Protein AF-A0A845S650-F1 (afdb_monomer_lite)

Structure (mmCIF, N/CA/C/O backbone):
data_AF-A0A845S650-F1
#
_entry.id   AF-A0A845S650-F1
#
loop_
_atom_site.group_PDB
_atom_site.id
_atom_site.type_symbol
_atom_site.label_atom_id
_atom_site.label_alt_id
_atom_site.label_comp_id
_atom_site.label_asym_id
_atom_site.label_entity_id
_atom_site.label_seq_id
_atom_site.pdbx_PDB_ins_code
_atom_site.Cartn_x
_atom_site.Cartn_y
_atom_site.Cartn_z
_atom_site.occupancy
_atom_site.B_iso_or_equiv
_atom_site.auth_seq_id
_atom_site.auth_comp_id
_atom_site.auth_asym_id
_atom_site.auth_atom_id
_atom_site.pdbx_PDB_model_num
ATOM 1 N N . ASN A 1 1 ? 18.653 5.857 -16.807 1.00 50.31 1 ASN A N 1
ATOM 2 C CA . ASN A 1 1 ? 17.763 5.960 -15.633 1.00 50.31 1 ASN A CA 1
ATOM 3 C C . ASN A 1 1 ? 16.620 6.872 -16.010 1.00 50.31 1 ASN A C 1
ATOM 5 O O . ASN A 1 1 ? 16.902 8.021 -16.305 1.00 50.31 1 ASN A O 1
ATOM 9 N N . SER A 1 2 ? 15.381 6.392 -16.029 1.00 44.03 2 SER A N 1
ATOM 10 C CA . SER A 1 2 ? 14.172 7.212 -16.250 1.00 44.03 2 SER A CA 1
ATOM 11 C C . SER A 1 2 ? 14.111 8.396 -15.273 1.00 44.03 2 SER A C 1
ATOM 13 O O . SER A 1 2 ? 13.765 9.503 -15.654 1.00 44.03 2 SER A O 1
ATOM 15 N N . MET A 1 3 ? 14.631 8.202 -14.054 1.00 45.62 3 MET A N 1
ATOM 16 C CA . MET A 1 3 ? 14.856 9.236 -13.039 1.00 45.62 3 MET A CA 1
ATOM 17 C C . MET A 1 3 ? 15.714 10.423 -13.516 1.00 45.62 3 MET A C 1
ATOM 19 O O . MET A 1 3 ? 15.629 11.502 -12.941 1.00 45.62 3 MET A O 1
ATOM 23 N N . LYS A 1 4 ? 16.550 10.243 -14.549 1.00 47.75 4 LYS A N 1
ATOM 24 C CA . LYS A 1 4 ? 17.328 11.321 -15.185 1.00 47.75 4 LYS A CA 1
ATOM 25 C C . LYS A 1 4 ? 16.467 12.162 -16.139 1.00 47.75 4 LYS A C 1
ATOM 27 O O . LYS A 1 4 ? 16.813 13.307 -16.396 1.00 47.75 4 LYS A O 1
ATOM 32 N N . PHE A 1 5 ? 15.381 11.590 -16.655 1.00 42.91 5 PHE A N 1
ATOM 33 C CA . PHE A 1 5 ? 14.525 12.176 -17.686 1.00 42.91 5 PHE A CA 1
ATOM 34 C C . PHE A 1 5 ? 13.197 12.725 -17.139 1.00 42.91 5 PHE A C 1
ATOM 36 O O . PHE A 1 5 ? 12.618 13.581 -17.791 1.00 42.91 5 PHE A O 1
ATOM 43 N N . THR A 1 6 ? 12.750 12.291 -15.951 1.00 45.22 6 THR A N 1
ATOM 44 C CA . THR A 1 6 ? 11.525 12.795 -15.287 1.00 45.22 6 THR A CA 1
ATOM 45 C C . THR A 1 6 ? 11.765 13.224 -13.824 1.00 45.22 6 THR A C 1
ATOM 47 O O . THR A 1 6 ? 11.186 12.644 -12.892 1.00 45.22 6 THR A O 1
ATOM 50 N N . PRO A 1 7 ? 12.678 14.178 -13.560 1.00 49.59 7 PRO A N 1
ATOM 51 C CA . PRO A 1 7 ? 13.019 14.621 -12.204 1.00 49.59 7 PRO A CA 1
ATOM 52 C C . PRO A 1 7 ? 11.849 15.266 -11.439 1.00 49.59 7 PRO A C 1
ATOM 54 O O . PRO A 1 7 ? 11.855 15.274 -10.207 1.00 49.59 7 PRO A O 1
ATOM 57 N N . GLU A 1 8 ? 10.850 15.793 -12.142 1.00 47.47 8 GLU A N 1
ATOM 58 C CA . GLU A 1 8 ? 9.631 16.403 -11.601 1.00 47.47 8 GLU A CA 1
ATOM 59 C C . GLU A 1 8 ? 8.673 15.392 -10.956 1.00 47.47 8 GLU A C 1
ATOM 61 O O . GLU A 1 8 ? 7.943 15.748 -10.025 1.00 47.47 8 GLU A O 1
ATOM 66 N N . LEU A 1 9 ? 8.714 14.131 -11.401 1.00 41.09 9 LEU A N 1
ATOM 67 C CA . LEU A 1 9 ? 7.890 13.042 -10.864 1.00 41.09 9 LEU A CA 1
ATOM 68 C C . LEU A 1 9 ? 8.492 12.424 -9.591 1.00 41.09 9 LEU A C 1
ATOM 70 O O . LEU A 1 9 ? 7.815 11.688 -8.868 1.00 41.09 9 LEU A O 1
ATOM 74 N N . ILE A 1 10 ? 9.761 12.725 -9.297 1.00 51.38 10 ILE A N 1
ATOM 75 C CA . ILE A 1 10 ? 10.464 12.234 -8.110 1.00 51.38 10 ILE A CA 1
ATOM 76 C C . ILE A 1 10 ? 10.074 13.082 -6.905 1.00 51.38 10 ILE A C 1
ATOM 78 O O . ILE A 1 10 ? 10.244 14.307 -6.878 1.00 51.38 10 ILE A O 1
ATOM 82 N N . PHE A 1 11 ? 9.595 12.415 -5.859 1.00 55.00 11 PHE A N 1
ATOM 83 C CA . PHE A 1 11 ? 9.227 13.101 -4.636 1.00 55.00 11 PHE A CA 1
ATOM 84 C C . PHE A 1 11 ? 10.460 13.310 -3.738 1.00 55.00 11 PHE A C 1
ATOM 86 O O . PHE A 1 11 ? 10.895 12.411 -3.029 1.00 55.00 11 PHE A O 1
ATOM 93 N N . LYS A 1 12 ? 11.061 14.508 -3.800 1.00 48.28 12 LYS A N 1
ATOM 94 C CA . LYS A 1 12 ? 12.290 14.856 -3.050 1.00 48.28 12 LYS A CA 1
ATOM 95 C C . LYS A 1 12 ? 12.057 15.220 -1.578 1.00 48.28 12 LYS A C 1
ATOM 97 O O . LYS A 1 12 ? 13.003 15.218 -0.793 1.00 48.28 12 LYS A O 1
ATOM 102 N N . GLU A 1 13 ? 10.831 15.561 -1.189 1.00 53.69 13 GLU A N 1
ATOM 103 C CA . GLU A 1 13 ? 10.515 15.874 0.206 1.00 53.69 13 GLU A CA 1
ATOM 104 C C . GLU A 1 13 ? 10.255 14.584 0.991 1.00 53.69 13 GLU A C 1
ATOM 106 O O . GLU A 1 13 ? 9.569 13.686 0.517 1.00 53.69 13 GLU A O 1
ATOM 111 N N . LYS A 1 14 ? 10.768 14.480 2.224 1.00 55.28 14 LYS A N 1
ATOM 112 C CA . LYS A 1 14 ? 10.581 13.260 3.033 1.00 55.28 14 LYS A CA 1
ATOM 113 C C . LYS A 1 14 ? 9.101 12.955 3.309 1.00 55.28 14 LYS A C 1
ATOM 115 O O . LYS A 1 14 ? 8.747 11.785 3.413 1.00 55.28 14 LYS A O 1
ATOM 120 N N . ASN A 1 15 ? 8.249 13.987 3.379 1.00 58.00 15 ASN A N 1
ATOM 121 C CA . ASN A 1 15 ? 6.809 13.870 3.608 1.00 58.00 15 ASN A CA 1
ATOM 122 C C . ASN A 1 15 ? 6.044 14.854 2.714 1.00 58.00 15 ASN A C 1
ATOM 124 O O . ASN A 1 15 ? 6.340 16.043 2.740 1.00 58.00 15 ASN A O 1
ATOM 128 N N . ILE A 1 16 ? 5.005 14.386 2.016 1.00 58.00 16 ILE A N 1
ATOM 129 C CA . ILE A 1 16 ? 4.175 15.237 1.124 1.00 58.00 16 ILE A CA 1
ATOM 130 C C . ILE A 1 16 ? 3.376 16.275 1.887 1.00 58.00 16 ILE A C 1
ATOM 132 O O . ILE A 1 16 ? 3.110 17.374 1.413 1.00 58.00 16 ILE A O 1
ATOM 136 N N . ASN A 1 17 ? 2.989 15.897 3.096 1.00 57.72 17 ASN A N 1
ATOM 137 C CA . ASN A 1 17 ? 2.213 16.718 3.991 1.00 57.72 17 ASN A CA 1
ATOM 138 C C . ASN A 1 17 ? 2.920 16.715 5.337 1.00 57.72 17 ASN A C 1
ATOM 140 O O . ASN A 1 17 ? 3.490 15.696 5.732 1.00 57.72 17 ASN A O 1
ATOM 144 N N . LYS A 1 18 ? 2.811 17.812 6.093 1.00 60.69 18 LYS A N 1
ATOM 145 C CA . LYS A 1 18 ? 3.273 17.921 7.493 1.00 60.69 18 LYS A CA 1
ATOM 146 C C . LYS A 1 18 ? 2.531 16.966 8.458 1.00 60.69 18 LYS A C 1
ATOM 148 O O . LYS A 1 18 ? 2.473 17.211 9.658 1.00 60.69 18 LYS A O 1
ATOM 153 N N . VAL A 1 19 ? 1.939 15.886 7.949 1.00 65.75 19 VAL A N 1
ATOM 154 C CA . VAL A 1 19 ? 1.317 14.820 8.726 1.00 65.75 19 VAL A CA 1
ATOM 155 C C . VAL A 1 19 ? 2.398 14.151 9.561 1.00 65.75 19 VAL A C 1
ATOM 157 O O . VAL A 1 19 ? 3.429 13.706 9.053 1.00 65.75 19 VAL A O 1
ATOM 160 N N . LYS A 1 20 ? 2.151 14.076 10.867 1.00 70.94 20 LYS A N 1
ATOM 161 C CA . LYS A 1 20 ? 3.049 13.419 11.810 1.00 70.94 20 LYS A CA 1
ATOM 162 C C . LYS A 1 20 ? 3.078 11.918 11.520 1.00 70.94 20 LYS A C 1
ATOM 164 O O . LYS A 1 20 ? 2.103 11.211 11.764 1.00 70.94 20 LYS A O 1
ATOM 169 N N . ILE A 1 21 ? 4.209 11.434 11.017 1.00 75.00 21 ILE A N 1
ATOM 170 C CA . ILE A 1 21 ? 4.477 10.002 10.864 1.00 75.00 21 ILE A CA 1
ATOM 171 C C . ILE A 1 21 ? 4.932 9.464 12.215 1.00 75.00 21 ILE A C 1
ATOM 173 O O . ILE A 1 21 ? 5.913 9.942 12.792 1.00 75.00 21 ILE A O 1
ATOM 177 N N . THR A 1 22 ? 4.220 8.466 12.721 1.00 82.50 22 THR A N 1
ATOM 178 C CA . THR A 1 22 ? 4.539 7.844 14.009 1.00 82.50 22 THR A CA 1
ATOM 179 C C . THR A 1 22 ? 5.687 6.841 13.872 1.00 82.50 22 THR A C 1
ATOM 181 O O . THR A 1 22 ? 5.975 6.342 12.784 1.00 82.50 22 THR A O 1
ATOM 184 N N . THR A 1 23 ? 6.331 6.481 14.985 1.00 83.56 23 THR A N 1
ATOM 185 C CA . THR A 1 23 ? 7.321 5.385 15.017 1.00 83.56 23 THR A CA 1
ATOM 186 C C . THR A 1 23 ? 6.729 4.081 14.483 1.00 83.56 23 THR A C 1
ATOM 188 O O . THR A 1 23 ? 7.378 3.341 13.749 1.00 83.56 23 THR A O 1
ATOM 191 N N . ASN A 1 24 ? 5.458 3.835 14.783 1.00 84.06 24 ASN A N 1
ATOM 192 C CA . ASN A 1 24 ? 4.765 2.636 14.355 1.00 84.06 24 ASN A CA 1
ATOM 193 C C . ASN A 1 24 ? 4.504 2.592 12.839 1.00 84.06 24 ASN A C 1
ATOM 195 O O . ASN A 1 24 ? 4.619 1.533 12.213 1.00 84.06 24 ASN A O 1
ATOM 199 N N . ASP A 1 25 ? 4.225 3.752 12.235 1.00 82.12 25 ASP A N 1
ATOM 200 C CA . ASP A 1 25 ? 4.134 3.878 10.780 1.00 82.12 25 ASP A CA 1
ATOM 201 C C . ASP A 1 25 ? 5.485 3.532 10.127 1.00 82.12 25 ASP A C 1
ATOM 203 O O . ASP A 1 25 ? 5.534 2.728 9.196 1.00 82.12 25 ASP A O 1
ATOM 207 N N . LYS A 1 26 ? 6.598 4.061 10.661 1.00 82.19 26 LYS A N 1
ATOM 208 C CA . LYS A 1 26 ? 7.960 3.771 10.166 1.00 82.19 26 LYS A CA 1
ATOM 209 C C . LYS A 1 26 ? 8.331 2.292 10.286 1.00 82.19 26 LYS A C 1
ATOM 211 O O . LYS A 1 26 ? 8.914 1.726 9.359 1.00 82.19 26 LYS A O 1
ATOM 216 N N . ASN A 1 27 ? 7.973 1.656 11.400 1.00 85.50 27 ASN A N 1
ATOM 217 C CA . ASN A 1 27 ? 8.207 0.227 11.613 1.00 85.50 27 ASN A CA 1
ATOM 218 C C . ASN A 1 27 ? 7.411 -0.617 10.613 1.00 85.50 27 ASN A C 1
ATOM 220 O O . ASN A 1 27 ? 7.948 -1.552 10.016 1.00 85.50 27 ASN A O 1
ATOM 224 N N . SER A 1 28 ? 6.152 -0.245 10.377 1.00 87.25 28 SER A N 1
ATOM 225 C CA . SER A 1 28 ? 5.293 -0.906 9.394 1.00 87.25 28 SER A CA 1
ATOM 226 C C . SER A 1 28 ? 5.833 -0.740 7.970 1.00 87.25 28 SER A C 1
ATOM 228 O O . SER A 1 28 ? 5.924 -1.725 7.241 1.00 87.25 28 SER A O 1
ATOM 230 N N . VAL A 1 29 ? 6.283 0.463 7.598 1.00 84.88 29 VAL A N 1
ATOM 231 C CA . VAL A 1 29 ? 6.956 0.716 6.314 1.00 84.88 29 VAL A CA 1
ATOM 232 C C . VAL A 1 29 ? 8.203 -0.153 6.168 1.00 84.88 29 VAL A C 1
ATOM 234 O O . VAL A 1 29 ? 8.325 -0.877 5.184 1.00 84.88 29 VAL A O 1
ATOM 237 N N . THR A 1 30 ? 9.097 -0.140 7.159 1.00 86.19 30 THR A N 1
ATOM 238 C CA . THR A 1 30 ? 10.339 -0.931 7.138 1.00 86.19 30 THR A CA 1
ATOM 239 C C . THR A 1 30 ? 10.050 -2.421 6.966 1.00 86.19 30 THR A C 1
ATOM 241 O O . THR A 1 30 ? 10.691 -3.093 6.156 1.00 86.19 30 THR A O 1
ATOM 244 N N . LYS A 1 31 ? 9.061 -2.948 7.697 1.00 89.38 31 LYS A N 1
ATOM 245 C CA . LYS A 1 31 ? 8.631 -4.344 7.573 1.00 89.38 31 LYS A CA 1
ATOM 246 C C . LYS A 1 31 ? 8.057 -4.631 6.183 1.00 89.38 31 LYS A C 1
ATOM 248 O O . LYS A 1 31 ? 8.450 -5.621 5.571 1.00 89.38 31 LYS A O 1
ATOM 253 N N . GLY A 1 32 ? 7.188 -3.759 5.671 1.00 89.19 32 GLY A N 1
ATOM 254 C CA . GLY A 1 32 ? 6.601 -3.883 4.336 1.00 89.19 32 GLY A CA 1
ATOM 255 C C . GLY A 1 32 ? 7.658 -3.918 3.232 1.00 89.19 32 GLY A C 1
ATOM 256 O O . GLY A 1 32 ? 7.635 -4.822 2.403 1.00 89.19 32 GLY A O 1
ATOM 257 N N . VAL A 1 33 ? 8.639 -3.009 3.281 1.00 86.06 33 VAL A N 1
ATOM 258 C CA . VAL A 1 33 ? 9.766 -2.966 2.331 1.00 86.06 33 VAL A CA 1
ATOM 259 C C . VAL A 1 33 ? 10.582 -4.259 2.374 1.00 86.06 33 VAL A C 1
ATOM 261 O O . VAL A 1 33 ? 10.895 -4.818 1.325 1.00 86.06 33 VAL A O 1
ATOM 264 N N . LYS A 1 34 ? 10.908 -4.776 3.567 1.00 87.75 34 LYS A N 1
ATOM 265 C CA . LYS A 1 34 ? 11.654 -6.041 3.698 1.00 87.75 34 LYS A CA 1
ATOM 266 C C . LYS A 1 34 ? 10.906 -7.218 3.066 1.00 87.75 34 LYS A C 1
ATOM 268 O O . LYS A 1 34 ? 11.525 -8.012 2.363 1.00 87.75 34 LYS A O 1
ATOM 273 N N . ILE A 1 35 ? 9.595 -7.309 3.294 1.00 91.19 35 ILE A N 1
ATOM 274 C CA . ILE A 1 35 ? 8.751 -8.387 2.759 1.00 91.19 35 ILE A CA 1
ATOM 275 C C . ILE A 1 35 ? 8.616 -8.271 1.240 1.00 91.19 35 ILE A C 1
ATOM 277 O O . ILE A 1 35 ? 8.891 -9.227 0.526 1.00 91.19 35 ILE A O 1
ATOM 281 N N . ILE A 1 36 ? 8.234 -7.105 0.714 1.00 87.44 36 ILE A N 1
ATOM 282 C CA . ILE A 1 36 ? 8.045 -6.966 -0.736 1.00 87.44 36 ILE A CA 1
ATOM 283 C C . ILE A 1 36 ? 9.368 -7.168 -1.490 1.00 87.44 36 ILE A C 1
ATOM 285 O O . ILE A 1 36 ? 9.394 -7.811 -2.537 1.00 87.44 36 ILE A O 1
ATOM 289 N N . LYS A 1 37 ? 10.498 -6.734 -0.912 1.00 84.31 37 LYS A N 1
ATOM 290 C CA . LYS A 1 37 ? 11.830 -6.975 -1.478 1.00 84.31 37 LYS A CA 1
ATOM 291 C C . LYS A 1 37 ? 12.198 -8.461 -1.480 1.00 84.31 37 LYS A C 1
ATOM 293 O O . LYS A 1 37 ? 12.766 -8.919 -2.467 1.00 84.31 37 LYS A O 1
ATOM 298 N N . SER A 1 38 ? 11.863 -9.234 -0.444 1.00 88.06 38 SER A N 1
ATOM 299 C CA . SER A 1 38 ? 12.141 -10.680 -0.436 1.00 88.06 38 SER A CA 1
ATOM 300 C C . SER A 1 38 ? 11.268 -11.455 -1.429 1.00 88.06 38 SER A C 1
ATOM 302 O O . SER A 1 38 ? 11.720 -12.462 -1.980 1.00 88.06 38 SER A O 1
ATOM 304 N N . LEU A 1 39 ? 10.055 -10.961 -1.698 1.00 87.00 39 LEU A N 1
ATOM 305 C CA . LEU A 1 39 ? 9.124 -11.534 -2.674 1.00 87.00 39 LEU A CA 1
ATOM 306 C C . LEU A 1 39 ? 9.415 -11.114 -4.119 1.00 87.00 39 LEU A C 1
ATOM 308 O O . LEU A 1 39 ? 9.042 -11.826 -5.047 1.00 87.00 39 LEU A O 1
ATOM 312 N N . SER A 1 40 ? 10.118 -9.997 -4.317 1.00 83.56 40 SER A N 1
ATOM 313 C CA . SER A 1 40 ? 10.383 -9.415 -5.640 1.00 83.56 40 SER A CA 1
ATOM 314 C C . SER A 1 40 ? 11.080 -10.365 -6.626 1.00 83.56 40 SER A C 1
ATOM 316 O O . SER A 1 40 ? 10.883 -10.243 -7.833 1.00 83.56 40 SER A O 1
ATOM 318 N N . LYS A 1 41 ? 11.849 -11.347 -6.132 1.00 85.38 41 LYS A N 1
ATOM 319 C CA . LYS A 1 41 ? 12.515 -12.373 -6.956 1.00 85.38 41 LYS A CA 1
ATOM 320 C C . LYS A 1 41 ? 11.553 -13.371 -7.609 1.00 85.38 41 LYS A C 1
ATOM 322 O O . LYS A 1 41 ? 11.928 -14.011 -8.585 1.00 85.38 41 LYS A O 1
ATOM 327 N N . TYR A 1 42 ? 10.343 -13.499 -7.068 1.00 88.19 42 TYR A N 1
ATOM 328 C CA . TYR A 1 42 ? 9.289 -14.373 -7.586 1.00 88.19 42 TYR A CA 1
ATOM 329 C C . TYR A 1 42 ? 8.307 -13.638 -8.504 1.00 88.19 42 TYR A C 1
ATOM 331 O O . TYR A 1 42 ? 7.363 -14.247 -8.985 1.00 88.19 42 TYR A O 1
ATOM 339 N N . ASP A 1 43 ? 8.501 -12.332 -8.713 1.00 84.50 43 ASP A N 1
ATOM 340 C CA . ASP A 1 43 ? 7.692 -11.503 -9.614 1.00 84.50 43 ASP A CA 1
ATOM 341 C C . ASP A 1 43 ? 6.173 -11.465 -9.311 1.00 84.50 43 ASP A C 1
ATOM 343 O O . ASP A 1 43 ? 5.352 -11.146 -10.168 1.00 84.50 43 ASP A O 1
ATOM 347 N N . ILE A 1 44 ? 5.787 -11.733 -8.058 1.00 85.75 44 ILE A N 1
ATOM 348 C CA . ILE A 1 44 ? 4.379 -11.849 -7.634 1.00 85.75 44 ILE A CA 1
ATOM 349 C C . ILE A 1 44 ? 3.630 -10.513 -7.758 1.00 85.75 44 ILE A C 1
ATOM 351 O O . ILE A 1 44 ? 2.540 -10.451 -8.316 1.00 85.75 44 ILE A O 1
ATOM 355 N N . GLY A 1 45 ? 4.222 -9.432 -7.253 1.00 86.81 45 GLY A N 1
ATOM 356 C CA . GLY A 1 45 ? 3.579 -8.124 -7.163 1.00 86.81 45 GLY A CA 1
ATOM 357 C C . GLY A 1 45 ? 4.537 -7.056 -6.648 1.00 86.81 45 GLY A C 1
ATOM 358 O O . GLY A 1 45 ? 5.699 -7.345 -6.351 1.00 86.81 45 GLY A O 1
ATOM 359 N N . GLN A 1 46 ? 4.056 -5.817 -6.564 1.00 87.12 46 GLN A N 1
ATOM 360 C CA . GLN A 1 46 ? 4.863 -4.650 -6.181 1.00 87.12 46 GLN A CA 1
ATOM 361 C C . GLN A 1 46 ? 4.332 -3.921 -4.942 1.00 87.12 46 GLN A C 1
ATOM 363 O O . GLN A 1 46 ? 4.990 -3.009 -4.440 1.00 87.12 46 GLN A O 1
ATOM 368 N N . SER A 1 47 ? 3.168 -4.319 -4.427 1.00 90.94 47 SER A N 1
ATOM 369 C CA . SER A 1 47 ? 2.486 -3.619 -3.342 1.00 90.94 47 SER A CA 1
ATOM 370 C C . SER A 1 47 ? 2.156 -4.524 -2.160 1.00 90.94 47 SER A C 1
ATOM 372 O O . SER A 1 47 ? 1.834 -5.703 -2.303 1.00 90.94 47 SER A O 1
ATOM 374 N N . ILE A 1 48 ? 2.187 -3.945 -0.964 1.00 93.19 48 ILE A N 1
ATOM 375 C CA . ILE A 1 48 ? 1.778 -4.590 0.284 1.00 93.19 48 ILE A CA 1
ATOM 376 C C . ILE A 1 48 ? 1.017 -3.592 1.156 1.00 93.19 48 ILE A C 1
ATOM 378 O O . ILE A 1 48 ? 1.433 -2.444 1.302 1.00 93.19 48 ILE A O 1
ATOM 382 N N . VAL A 1 49 ? -0.090 -4.027 1.758 1.00 94.31 49 VAL A N 1
ATOM 383 C CA . VAL A 1 49 ? -0.836 -3.258 2.760 1.00 94.31 49 VAL A CA 1
ATOM 384 C C . VAL A 1 49 ? -0.607 -3.856 4.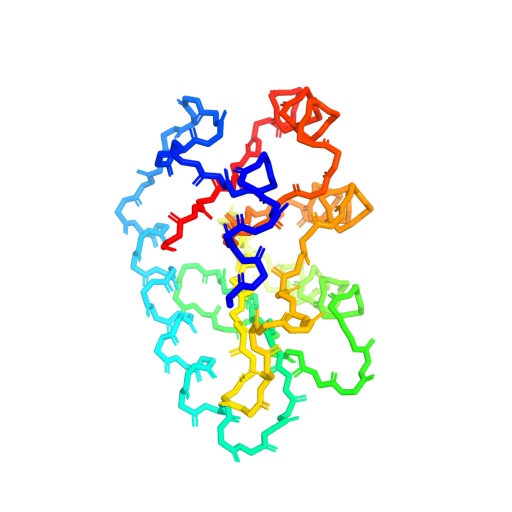141 1.00 94.31 49 VAL A C 1
ATOM 386 O O . VAL A 1 49 ? -0.903 -5.027 4.387 1.00 94.31 49 VAL A O 1
ATOM 389 N N . ILE A 1 50 ? -0.114 -3.031 5.061 1.00 93.50 50 ILE A N 1
ATOM 390 C CA . ILE A 1 50 ? 0.232 -3.417 6.429 1.00 93.50 50 ILE A CA 1
ATOM 391 C C . ILE A 1 50 ? -0.469 -2.513 7.448 1.00 93.50 50 ILE A C 1
ATOM 393 O O . ILE A 1 50 ? -0.581 -1.310 7.249 1.00 93.50 50 ILE A O 1
ATOM 397 N N . ASN A 1 51 ? -0.944 -3.068 8.557 1.00 91.38 51 ASN A N 1
ATOM 398 C CA . ASN A 1 51 ? -1.605 -2.336 9.634 1.00 91.38 51 ASN A CA 1
ATOM 399 C C . ASN A 1 51 ? -0.945 -2.686 10.964 1.00 91.38 51 ASN A C 1
ATOM 401 O O . ASN A 1 51 ? -1.042 -3.827 11.403 1.00 91.38 51 ASN A O 1
ATOM 405 N N . ASN A 1 52 ? -0.254 -1.730 11.592 1.00 88.12 52 ASN A N 1
ATOM 406 C CA . ASN A 1 52 ? 0.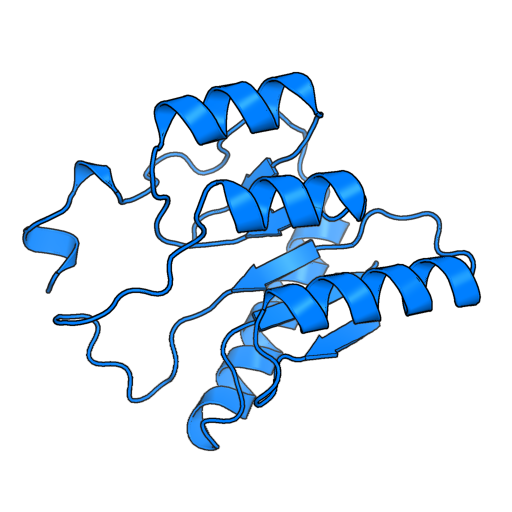415 -1.951 12.880 1.00 88.12 52 ASN A CA 1
ATOM 407 C C . ASN A 1 52 ? 1.292 -3.226 12.889 1.00 88.12 52 ASN A C 1
ATOM 409 O O . ASN A 1 52 ? 1.194 -4.068 13.776 1.00 88.12 52 ASN A O 1
ATOM 413 N N . GLY A 1 53 ? 2.088 -3.423 11.833 1.00 86.56 53 GLY A N 1
ATOM 414 C CA . GLY A 1 53 ? 2.915 -4.621 11.656 1.00 86.56 53 GLY A CA 1
ATOM 415 C C . GLY A 1 53 ? 2.195 -5.879 11.143 1.00 86.56 53 GLY A C 1
ATOM 416 O O . GLY A 1 53 ? 2.883 -6.843 10.796 1.00 86.56 53 GLY A O 1
ATOM 417 N N . TYR A 1 54 ? 0.865 -5.892 11.038 1.00 92.62 54 TYR A N 1
ATOM 418 C CA . TYR A 1 54 ? 0.089 -7.010 10.492 1.00 92.62 54 TYR A CA 1
ATOM 419 C C . TYR A 1 54 ? -0.125 -6.860 8.982 1.00 92.62 54 TYR A C 1
ATOM 421 O O . TYR A 1 54 ? -0.646 -5.843 8.525 1.00 92.62 54 TYR A O 1
ATOM 429 N N . VAL A 1 55 ? 0.289 -7.850 8.189 1.00 95.62 55 VAL A N 1
ATOM 430 C CA . VAL A 1 55 ? 0.119 -7.822 6.727 1.00 95.62 55 VAL A CA 1
ATOM 431 C C . VAL A 1 55 ? -1.321 -8.190 6.388 1.00 95.62 55 VAL A C 1
ATOM 433 O O . VAL A 1 55 ? -1.754 -9.301 6.671 1.00 95.62 55 VAL A O 1
ATOM 436 N N . LEU A 1 56 ? -2.054 -7.259 5.780 1.00 96.38 56 LEU A N 1
ATOM 437 C CA . LEU A 1 56 ? -3.439 -7.482 5.362 1.00 96.38 56 LEU A CA 1
ATOM 438 C C . LEU A 1 56 ? -3.516 -8.046 3.949 1.00 96.38 56 LEU A C 1
ATOM 440 O O . LEU A 1 56 ? -4.300 -8.951 3.684 1.00 96.38 56 LEU A O 1
ATOM 444 N N . ALA A 1 57 ? -2.721 -7.503 3.031 1.00 96.12 57 ALA A N 1
ATOM 445 C CA . ALA A 1 57 ? -2.730 -7.929 1.642 1.00 96.12 57 ALA A CA 1
ATOM 446 C C . ALA A 1 57 ? -1.353 -7.723 1.012 1.00 96.12 57 ALA A C 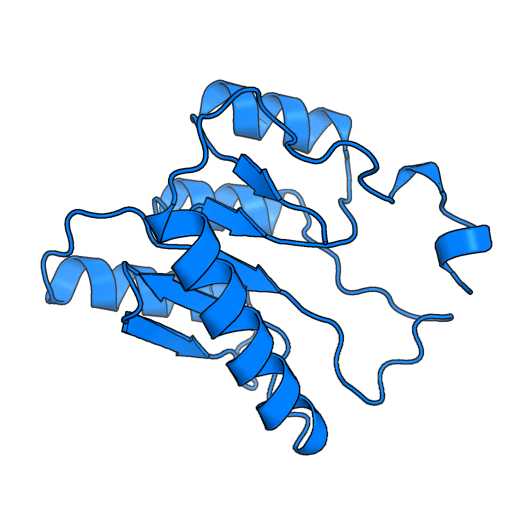1
ATOM 448 O O . ALA A 1 57 ? -0.691 -6.720 1.270 1.00 96.12 57 ALA A O 1
ATOM 449 N N . ILE A 1 58 ? -0.949 -8.671 0.176 1.00 95.19 58 ILE A N 1
ATOM 450 C CA . ILE A 1 58 ? 0.163 -8.549 -0.766 1.00 95.19 58 ILE A CA 1
ATOM 451 C C . ILE A 1 58 ? -0.468 -8.632 -2.151 1.00 95.19 58 ILE A C 1
ATOM 453 O O . ILE A 1 58 ? -1.359 -9.463 -2.351 1.00 95.19 58 ILE A O 1
ATOM 457 N N . GLU A 1 59 ? -0.051 -7.744 -3.046 1.00 94.31 59 GLU A N 1
ATOM 458 C CA . GLU A 1 59 ? -0.507 -7.705 -4.433 1.00 94.31 59 GLU A CA 1
ATOM 459 C C . GLU A 1 59 ? -0.105 -8.980 -5.166 1.00 94.31 59 GLU A C 1
ATOM 461 O O . GLU A 1 59 ? 1.051 -9.399 -5.093 1.00 94.31 59 GLU A O 1
ATOM 466 N N . GLY A 1 60 ? -1.065 -9.570 -5.868 1.00 91.62 60 GLY A N 1
ATOM 467 C CA . GLY A 1 60 ? -0.846 -10.597 -6.873 1.00 91.62 60 GLY A CA 1
ATOM 468 C C . GLY A 1 60 ? -1.345 -10.125 -8.247 1.00 91.62 60 GLY A C 1
ATOM 469 O O . GLY A 1 60 ? -1.294 -8.924 -8.542 1.00 91.62 60 GLY A O 1
ATOM 470 N N . PRO A 1 61 ? -1.839 -11.037 -9.104 1.00 90.06 61 PRO A N 1
ATOM 471 C CA . PRO A 1 61 ? -2.263 -10.705 -10.467 1.00 90.06 61 PRO A CA 1
ATOM 472 C C . PRO A 1 61 ? -3.482 -9.774 -10.529 1.00 90.06 61 PRO A C 1
ATOM 474 O O . PRO A 1 61 ? -3.747 -9.191 -11.576 1.00 90.06 61 PRO A O 1
ATOM 477 N N . GLU A 1 62 ? -4.218 -9.603 -9.428 1.00 92.69 62 GLU A N 1
ATOM 478 C CA . GLU A 1 62 ? -5.369 -8.701 -9.349 1.00 92.69 62 GLU A CA 1
ATOM 479 C C . GLU A 1 62 ? -4.984 -7.211 -9.381 1.00 92.69 62 GLU A C 1
ATOM 481 O O . GLU A 1 62 ? -5.827 -6.349 -9.629 1.00 92.69 62 GLU A O 1
ATOM 486 N N . GLY A 1 63 ? -3.715 -6.900 -9.109 1.00 90.50 63 GLY A N 1
ATOM 487 C CA . GLY A 1 63 ? -3.199 -5.538 -9.092 1.00 90.50 63 GLY A CA 1
ATOM 488 C C . GLY A 1 63 ? -3.478 -4.750 -7.804 1.00 90.50 63 GLY A C 1
ATOM 489 O O . GLY A 1 63 ? -4.129 -5.188 -6.848 1.00 90.50 63 GLY A O 1
ATOM 490 N N . THR A 1 64 ? -2.927 -3.536 -7.762 1.00 89.75 64 THR A N 1
ATOM 491 C CA . THR A 1 64 ? -2.889 -2.696 -6.555 1.00 89.75 64 THR A CA 1
ATOM 492 C C . THR A 1 64 ? -4.286 -2.280 -6.064 1.00 89.75 64 THR A C 1
ATOM 494 O O . THR A 1 64 ? -4.520 -2.229 -4.855 1.00 89.75 64 THR A O 1
ATOM 497 N N . ASP A 1 65 ? -5.233 -2.004 -6.962 1.00 90.25 65 ASP A N 1
ATOM 498 C CA . ASP A 1 65 ? -6.567 -1.522 -6.577 1.00 90.25 65 ASP A CA 1
ATOM 499 C C . ASP A 1 65 ? -7.400 -2.599 -5.869 1.00 90.25 65 ASP A C 1
ATOM 501 O O . ASP A 1 65 ? -7.987 -2.342 -4.812 1.00 90.25 65 ASP A O 1
ATOM 505 N N . GLU A 1 66 ? -7.394 -3.827 -6.386 1.00 94.56 66 GLU A N 1
ATOM 506 C CA . GLU A 1 66 ? -8.052 -4.962 -5.732 1.00 94.56 66 GLU A CA 1
ATOM 507 C C . GLU A 1 66 ? -7.349 -5.338 -4.418 1.00 94.56 66 GLU A C 1
ATOM 509 O O . GLU A 1 66 ? -8.004 -5.663 -3.422 1.00 94.56 66 GLU A O 1
ATOM 514 N N . THR A 1 67 ? -6.025 -5.165 -4.347 1.00 94.88 67 THR A N 1
ATOM 515 C CA . THR A 1 67 ? -5.256 -5.299 -3.096 1.00 94.88 67 THR A CA 1
ATOM 516 C C . THR A 1 67 ? -5.740 -4.310 -2.027 1.00 94.88 67 THR A C 1
ATOM 518 O O . THR A 1 67 ? -5.958 -4.690 -0.870 1.00 94.88 67 THR A O 1
ATOM 521 N N . ILE A 1 68 ? -5.963 -3.044 -2.400 1.00 93.25 68 ILE A N 1
ATOM 522 C CA . ILE A 1 68 ? -6.503 -2.011 -1.504 1.00 93.25 68 ILE A CA 1
ATOM 523 C C . ILE A 1 68 ? -7.905 -2.402 -1.024 1.00 93.25 68 ILE A C 1
ATOM 525 O O . ILE A 1 68 ? -8.151 -2.393 0.187 1.00 93.25 68 ILE A O 1
ATOM 529 N N . LYS A 1 69 ? -8.802 -2.811 -1.931 1.00 93.88 69 LYS A N 1
ATOM 530 C CA . LYS A 1 69 ? -10.169 -3.242 -1.581 1.00 93.88 69 LYS A CA 1
ATOM 531 C C . LYS A 1 69 ? -10.167 -4.427 -0.614 1.00 93.88 69 LYS A C 1
ATOM 533 O O . LYS A 1 69 ? -10.846 -4.386 0.416 1.00 93.88 69 LYS A O 1
ATOM 538 N N . ARG A 1 70 ? -9.350 -5.448 -0.886 1.00 96.12 70 ARG A N 1
ATOM 539 C CA . ARG A 1 70 ? -9.193 -6.626 -0.021 1.00 96.12 70 ARG A CA 1
ATOM 540 C C . ARG A 1 70 ? -8.664 -6.247 1.360 1.00 96.12 70 ARG A C 1
ATOM 542 O O . ARG A 1 70 ? -9.192 -6.708 2.371 1.00 96.12 70 ARG A O 1
ATOM 549 N N . SER A 1 71 ? -7.683 -5.350 1.426 1.00 96.12 71 SER A N 1
ATOM 550 C CA . SER A 1 71 ? -7.155 -4.869 2.707 1.00 96.12 71 SER A CA 1
ATOM 551 C C . SER A 1 71 ? -8.188 -4.082 3.527 1.00 96.12 71 SER A C 1
ATOM 553 O O . SER A 1 71 ? -8.236 -4.231 4.750 1.00 96.12 71 SER A O 1
ATOM 555 N N . LEU A 1 72 ? -9.058 -3.301 2.872 1.00 93.31 72 LEU A N 1
ATOM 556 C CA . LEU A 1 72 ? -10.157 -2.585 3.523 1.00 93.31 72 LEU A CA 1
ATOM 557 C C . LEU A 1 72 ? -11.173 -3.555 4.125 1.00 93.31 72 LEU A C 1
ATOM 559 O O . LEU A 1 72 ? -11.581 -3.382 5.275 1.00 93.31 72 LEU A O 1
ATOM 563 N N . TYR A 1 73 ? -11.566 -4.577 3.361 1.00 94.75 73 TYR A N 1
ATOM 564 C CA . TYR A 1 73 ? -12.458 -5.628 3.844 1.00 94.75 73 TYR A CA 1
ATOM 565 C C . TYR A 1 73 ? -11.894 -6.300 5.103 1.00 94.75 73 TYR A C 1
ATOM 567 O O . TYR A 1 73 ? -12.588 -6.384 6.116 1.00 94.75 73 TYR A O 1
ATOM 575 N N . LEU A 1 74 ? -10.617 -6.699 5.081 1.00 95.38 74 LEU A N 1
ATOM 576 C CA . LEU A 1 74 ? -9.967 -7.341 6.228 1.00 95.38 74 LEU A CA 1
ATOM 577 C C . LEU A 1 74 ? -9.854 -6.394 7.428 1.00 95.38 74 LEU A C 1
ATOM 579 O O . LEU A 1 74 ? -10.167 -6.788 8.549 1.00 95.38 74 LEU A O 1
ATOM 583 N N . SER A 1 75 ? -9.487 -5.131 7.201 1.00 93.38 75 SER A N 1
ATOM 584 C CA . SER A 1 75 ? -9.426 -4.117 8.259 1.00 93.38 75 SER A CA 1
ATOM 585 C C . SER A 1 75 ? -10.771 -3.957 8.982 1.00 93.38 75 SER A C 1
ATOM 587 O O . SER A 1 75 ? -10.819 -3.967 10.214 1.00 93.38 75 SER A O 1
ATOM 589 N N . LYS A 1 76 ? -11.879 -3.906 8.226 1.00 92.38 76 LYS A N 1
ATOM 590 C CA . LYS A 1 76 ? -13.243 -3.855 8.778 1.00 92.38 76 LYS A CA 1
ATOM 591 C C . LYS A 1 76 ? -13.621 -5.146 9.502 1.00 92.38 76 LYS A C 1
ATOM 593 O O . LYS A 1 76 ? -14.096 -5.080 10.633 1.00 92.38 76 LYS A O 1
ATOM 598 N N . LYS A 1 77 ? -13.379 -6.305 8.879 1.00 94.31 77 LYS A N 1
ATOM 599 C CA . LYS A 1 77 ? -13.678 -7.632 9.444 1.00 94.31 77 LYS A CA 1
ATOM 600 C C . LYS A 1 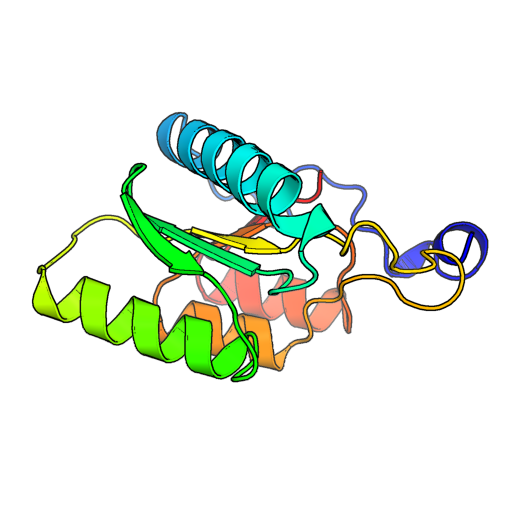77 ? -13.030 -7.820 10.816 1.00 94.31 77 LYS A C 1
ATOM 602 O O . LYS A 1 77 ? -13.687 -8.285 11.742 1.00 94.31 77 LYS A O 1
ATOM 607 N N . TYR A 1 78 ? -11.772 -7.407 10.957 1.00 93.56 78 TYR A N 1
ATOM 608 C CA . TYR A 1 78 ? -11.013 -7.513 12.206 1.00 93.56 78 TYR A CA 1
ATOM 609 C C . TYR A 1 78 ? -11.105 -6.269 13.101 1.00 93.56 78 TYR A C 1
ATOM 611 O O . TYR A 1 78 ? -10.415 -6.200 14.115 1.00 93.56 78 TYR A O 1
ATOM 619 N N . LYS A 1 79 ? -11.960 -5.294 12.757 1.00 92.44 79 LYS A N 1
ATOM 620 C CA . LYS A 1 79 ? -12.197 -4.060 13.529 1.00 92.44 79 LYS A CA 1
ATOM 621 C C . LYS A 1 79 ? -10.900 -3.321 13.897 1.00 92.44 79 LYS A C 1
ATOM 623 O O . LYS A 1 79 ? -10.758 -2.804 15.008 1.00 92.44 79 LYS A O 1
ATOM 628 N N . LEU A 1 80 ? -9.945 -3.272 12.968 1.00 90.06 80 LEU A N 1
ATOM 629 C CA . LEU A 1 80 ? -8.655 -2.624 13.199 1.00 90.06 80 LEU A CA 1
ATOM 630 C C . LEU A 1 80 ? -8.844 -1.113 13.357 1.00 90.06 80 LEU A C 1
ATOM 632 O O . LEU A 1 80 ? -9.503 -0.466 12.545 1.00 90.06 80 LEU A O 1
ATOM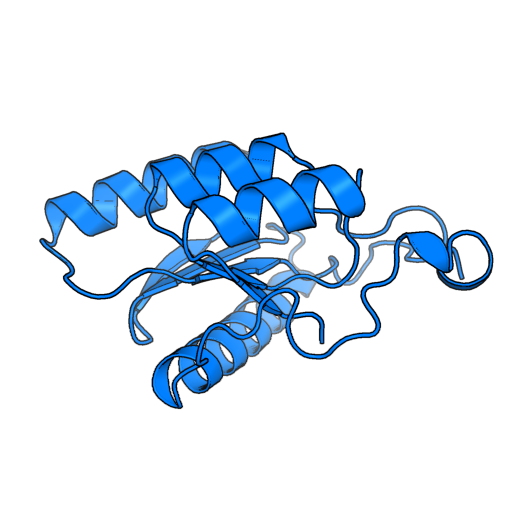 636 N N . LYS A 1 81 ? -8.255 -0.541 14.412 1.00 85.50 81 LYS A N 1
ATOM 637 C CA . LYS A 1 81 ? -8.410 0.889 14.733 1.00 85.50 81 LYS A CA 1
ATOM 638 C C . LYS A 1 81 ? -7.339 1.783 14.114 1.00 85.50 81 LYS A C 1
ATOM 640 O O . LYS A 1 81 ? -7.561 2.977 13.933 1.00 85.50 81 LYS A O 1
ATOM 645 N N . ASN A 1 82 ? -6.180 1.218 13.789 1.00 83.56 82 ASN A N 1
ATOM 646 C CA . ASN A 1 82 ? -5.095 1.963 13.163 1.00 83.56 82 ASN A CA 1
ATOM 647 C C . ASN A 1 82 ? -5.351 2.117 11.662 1.00 83.56 82 ASN A C 1
ATOM 649 O O . ASN A 1 82 ? -5.955 1.247 11.037 1.00 83.56 82 ASN A O 1
ATOM 653 N N . LYS A 1 83 ? -4.843 3.199 11.065 1.00 83.06 83 LYS A N 1
ATOM 654 C CA . LYS A 1 83 ? -4.792 3.321 9.603 1.00 83.06 83 LYS A CA 1
ATOM 655 C C . LYS A 1 83 ? -3.758 2.341 9.051 1.00 83.06 83 LYS A C 1
ATOM 657 O O . LYS A 1 83 ? -2.652 2.253 9.586 1.00 83.06 83 LYS A O 1
ATOM 662 N N . SER A 1 84 ? -4.103 1.634 7.980 1.00 89.81 84 SER A N 1
ATOM 663 C CA . SER A 1 84 ? -3.145 0.778 7.271 1.00 89.81 84 SER A CA 1
ATOM 664 C C . SER A 1 84 ? -2.184 1.627 6.437 1.00 89.81 84 SER A C 1
ATOM 666 O O . SER A 1 84 ? -2.442 2.803 6.199 1.00 89.81 84 SER A O 1
ATOM 668 N N . ILE A 1 85 ? -1.088 1.040 5.971 1.00 89.38 85 ILE A N 1
ATOM 669 C CA . ILE A 1 85 ? -0.089 1.658 5.101 1.00 89.38 85 ILE A CA 1
ATOM 670 C C . ILE A 1 85 ? 0.074 0.784 3.863 1.00 89.38 85 ILE A C 1
ATOM 672 O O . ILE A 1 85 ? 0.369 -0.403 3.986 1.00 89.38 85 ILE A O 1
ATOM 676 N N . LEU A 1 86 ? -0.099 1.377 2.688 1.00 90.75 86 LEU A N 1
ATOM 677 C CA . LEU A 1 86 ? 0.300 0.815 1.407 1.00 90.75 86 LEU A CA 1
ATOM 678 C C . LEU A 1 86 ? 1.780 1.128 1.185 1.00 90.75 86 LEU A C 1
ATOM 680 O O . LEU A 1 86 ? 2.170 2.293 1.175 1.00 90.75 86 LEU A O 1
ATOM 684 N N . VAL A 1 87 ? 2.591 0.100 0.980 1.00 87.00 87 VAL A N 1
ATOM 685 C CA . VAL A 1 87 ? 3.977 0.217 0.527 1.00 87.00 87 VAL A CA 1
ATOM 686 C C . VAL A 1 87 ? 4.038 -0.315 -0.893 1.00 87.00 87 VAL A C 1
ATOM 688 O O . VAL A 1 87 ? 3.655 -1.461 -1.120 1.00 87.00 87 VAL A O 1
ATOM 691 N N . LYS A 1 88 ? 4.527 0.502 -1.828 1.00 85.19 88 LYS A N 1
ATOM 692 C CA . LYS A 1 88 ? 4.760 0.107 -3.219 1.00 85.19 88 LYS A CA 1
ATOM 693 C C . LYS A 1 88 ? 6.249 0.202 -3.542 1.00 85.19 88 LYS A C 1
ATOM 695 O O . LYS A 1 88 ? 6.878 1.214 -3.238 1.00 85.19 88 LYS A O 1
ATOM 700 N N . PHE A 1 89 ? 6.816 -0.851 -4.120 1.00 76.19 89 PHE A N 1
ATOM 701 C CA . PHE A 1 89 ? 8.252 -0.982 -4.372 1.00 76.19 89 PHE A CA 1
ATOM 702 C C . PHE A 1 89 ? 8.496 -1.589 -5.759 1.00 76.19 89 PHE A C 1
ATOM 704 O O . PHE A 1 89 ? 7.735 -2.471 -6.149 1.00 76.19 89 PHE A O 1
ATOM 711 N N . PRO A 1 90 ? 9.531 -1.165 -6.507 1.00 71.69 90 PRO A N 1
ATOM 712 C CA . PRO A 1 90 ? 9.774 -1.716 -7.838 1.00 71.69 90 PRO A CA 1
ATOM 713 C C . PRO A 1 90 ? 10.035 -3.224 -7.800 1.00 71.69 90 PRO A C 1
ATOM 715 O O . PRO A 1 90 ? 10.667 -3.733 -6.867 1.00 71.69 90 PRO A O 1
ATOM 718 N N . LYS A 1 91 ? 9.591 -3.941 -8.836 1.00 71.25 91 LYS A N 1
ATOM 719 C CA . LYS A 1 91 ? 9.912 -5.369 -8.999 1.00 71.25 91 LYS A CA 1
ATOM 720 C C . LYS A 1 91 ? 11.408 -5.532 -9.301 1.00 71.25 91 LYS A C 1
ATOM 722 O O . LYS A 1 91 ? 12.005 -4.688 -9.961 1.00 71.25 91 LYS A O 1
ATOM 727 N N . ALA A 1 92 ? 12.026 -6.631 -8.857 1.00 67.56 92 ALA A N 1
ATOM 728 C CA . ALA A 1 92 ? 13.484 -6.817 -8.950 1.00 67.56 92 ALA A CA 1
ATOM 729 C C . ALA A 1 92 ? 14.030 -6.792 -10.386 1.00 67.56 92 ALA A C 1
ATOM 731 O O . ALA A 1 92 ? 15.163 -6.375 -10.602 1.00 67.56 92 ALA A O 1
ATOM 732 N N . LYS A 1 93 ? 13.231 -7.245 -11.357 1.00 67.50 93 LYS A N 1
ATOM 733 C CA . LYS A 1 93 ? 13.579 -7.259 -12.785 1.00 67.50 93 LYS A CA 1
ATOM 734 C C . LYS A 1 93 ? 12.965 -6.093 -13.564 1.00 67.50 93 LYS A C 1
ATOM 736 O O . LYS A 1 93 ? 13.075 -6.064 -14.785 1.00 67.50 93 LYS A O 1
ATOM 741 N N . GLN A 1 94 ? 12.298 -5.161 -12.882 1.00 66.56 94 GLN A N 1
ATOM 742 C CA . GLN A 1 94 ? 11.750 -3.982 -13.535 1.00 66.56 94 GLN A CA 1
ATOM 743 C C . GLN A 1 94 ? 12.920 -3.129 -14.007 1.00 66.56 94 GLN A C 1
ATOM 745 O O . GLN A 1 94 ? 13.736 -2.679 -13.198 1.00 66.56 94 GLN A O 1
ATOM 750 N N . ASP A 1 95 ? 13.019 -2.930 -15.321 1.00 65.56 95 ASP A N 1
ATOM 751 C CA . ASP A 1 95 ? 13.971 -1.972 -15.850 1.00 65.56 95 ASP A CA 1
ATOM 752 C C . ASP A 1 95 ? 13.506 -0.581 -15.434 1.00 65.56 95 ASP A C 1
ATOM 754 O O . ASP A 1 95 ? 12.655 0.040 -16.071 1.00 65.56 95 ASP A O 1
ATOM 758 N N . LEU A 1 96 ? 14.107 -0.084 -14.357 1.00 63.84 96 LEU A N 1
ATOM 759 C CA . LEU A 1 96 ? 13.835 1.244 -13.835 1.00 63.84 96 LEU A CA 1
ATOM 760 C C . LEU A 1 96 ? 14.135 2.330 -14.865 1.00 63.84 96 LEU A C 1
ATOM 762 O O . LEU A 1 96 ? 13.772 3.469 -14.630 1.00 63.84 96 LEU A O 1
ATOM 766 N N . ARG A 1 97 ? 14.810 2.052 -15.987 1.00 59.12 97 ARG A N 1
ATOM 767 C CA . ARG A 1 97 ? 15.009 3.012 -17.082 1.00 59.12 97 ARG A CA 1
ATOM 768 C C . ARG A 1 97 ? 13.773 3.170 -17.963 1.00 59.12 97 ARG A C 1
ATOM 770 O O . ARG A 1 97 ? 13.695 4.189 -18.641 1.00 59.12 97 ARG A O 1
ATOM 777 N N . VAL A 1 98 ? 12.859 2.205 -17.932 1.00 55.03 98 VAL A N 1
ATOM 778 C CA . VAL A 1 98 ? 11.685 2.122 -18.807 1.00 55.03 98 VAL A CA 1
ATOM 779 C C . VAL A 1 98 ? 10.394 2.281 -18.012 1.00 55.03 98 VAL A C 1
ATOM 781 O O . VAL A 1 98 ? 9.491 2.970 -18.469 1.00 55.03 98 VAL A O 1
ATOM 784 N N . ASP A 1 99 ? 10.323 1.702 -16.811 1.00 63.34 99 ASP A N 1
ATOM 785 C CA . ASP A 1 99 ? 9.118 1.739 -15.989 1.00 63.34 99 ASP A CA 1
ATOM 786 C C . ASP A 1 99 ? 9.460 1.920 -14.509 1.00 63.34 99 ASP A C 1
ATOM 788 O O . ASP A 1 99 ? 10.289 1.213 -13.929 1.00 63.34 99 ASP A O 1
ATOM 792 N N . LEU A 1 100 ? 8.827 2.914 -13.901 1.00 63.53 100 LEU A N 1
ATOM 793 C CA . LEU A 1 100 ? 8.975 3.221 -12.493 1.00 63.53 100 LEU A CA 1
ATOM 794 C C . LEU A 1 100 ? 7.658 2.891 -11.793 1.00 63.53 100 LEU A C 1
ATOM 796 O O . LEU A 1 100 ? 6.596 3.270 -12.285 1.00 63.53 100 LEU A O 1
ATOM 800 N N . PRO A 1 101 ? 7.681 2.273 -10.603 1.00 64.44 101 PRO A N 1
ATOM 801 C CA . PRO A 1 101 ? 6.462 2.059 -9.841 1.00 64.44 101 PRO A CA 1
ATOM 802 C C . PRO A 1 101 ? 5.871 3.421 -9.481 1.00 64.44 101 PRO A C 1
ATOM 804 O O . PRO A 1 101 ? 6.469 4.163 -8.700 1.00 64.44 101 PRO A O 1
ATOM 807 N N . THR A 1 102 ? 4.703 3.732 -10.042 1.00 70.62 102 THR A N 1
ATOM 808 C CA . THR A 1 102 ? 3.966 4.997 -9.887 1.00 70.62 102 THR A CA 1
ATOM 809 C C . THR A 1 102 ? 2.714 4.823 -9.006 1.00 70.62 102 THR A C 1
ATOM 811 O O . THR A 1 102 ? 2.120 3.739 -8.947 1.00 70.62 102 THR A O 1
ATOM 814 N N . ILE A 1 103 ? 2.298 5.876 -8.293 1.00 74.69 103 ILE A N 1
ATOM 815 C CA . ILE A 1 103 ? 0.956 6.014 -7.712 1.00 74.69 103 ILE A CA 1
ATOM 816 C C . ILE A 1 103 ? 0.320 7.168 -8.463 1.00 74.69 103 ILE A C 1
ATOM 818 O O . ILE A 1 103 ? 0.780 8.310 -8.402 1.00 74.69 103 ILE A O 1
ATOM 822 N N . GLY A 1 104 ? -0.744 6.832 -9.183 1.00 79.12 104 GLY A N 1
ATOM 823 C CA . GLY A 1 104 ? -1.627 7.805 -9.799 1.00 79.12 104 GLY A CA 1
ATOM 824 C C . GLY A 1 104 ? -2.660 8.344 -8.815 1.00 79.12 104 GLY A C 1
ATOM 825 O O . GLY A 1 104 ? -2.865 7.814 -7.716 1.00 79.12 104 GLY A O 1
ATOM 826 N N . ILE A 1 105 ? -3.362 9.390 -9.246 1.00 81.06 105 ILE A N 1
ATOM 827 C CA . ILE A 1 105 ? -4.410 10.047 -8.459 1.00 81.06 105 ILE A CA 1
ATOM 828 C C . ILE A 1 105 ? -5.504 9.067 -8.009 1.00 81.06 105 ILE A C 1
ATOM 830 O O . ILE A 1 105 ? -6.010 9.184 -6.893 1.00 81.06 105 ILE A O 1
ATOM 834 N N . ASP A 1 106 ? -5.843 8.072 -8.829 1.00 85.69 106 ASP A N 1
ATOM 835 C CA . ASP A 1 106 ? -6.903 7.114 -8.511 1.00 85.69 106 ASP A CA 1
ATOM 836 C C . ASP A 1 106 ? -6.491 6.127 -7.421 1.00 85.69 106 ASP A C 1
ATOM 838 O O . ASP A 1 106 ? -7.271 5.880 -6.501 1.00 85.69 106 ASP A O 1
ATOM 842 N N . THR A 1 107 ? -5.233 5.682 -7.410 1.00 84.69 107 THR A N 1
ATOM 843 C CA . THR A 1 107 ? -4.687 4.904 -6.293 1.00 84.69 107 THR A CA 1
ATOM 844 C C . THR A 1 107 ? -4.725 5.715 -4.993 1.00 84.69 107 THR A C 1
ATOM 846 O O . THR A 1 107 ? -5.111 5.186 -3.951 1.00 84.69 107 THR A O 1
ATOM 849 N N . VAL A 1 108 ? -4.416 7.021 -5.028 1.00 83.12 108 VAL A N 1
ATOM 850 C CA . VAL A 1 108 ? -4.555 7.893 -3.843 1.00 83.12 108 VAL A CA 1
ATOM 851 C C . VAL A 1 108 ? -6.011 7.992 -3.388 1.00 83.12 108 VAL A C 1
ATOM 853 O O . VAL A 1 108 ? -6.284 7.838 -2.196 1.00 83.12 108 VAL A O 1
ATOM 856 N N . LYS A 1 109 ? -6.962 8.197 -4.310 1.00 86.12 109 LYS A N 1
ATOM 857 C CA . LYS A 1 109 ? -8.401 8.209 -3.986 1.00 86.12 109 LYS A CA 1
ATOM 858 C C . LYS A 1 109 ? -8.841 6.885 -3.358 1.00 86.12 109 LYS A C 1
ATOM 860 O O . LYS A 1 109 ? -9.577 6.904 -2.372 1.00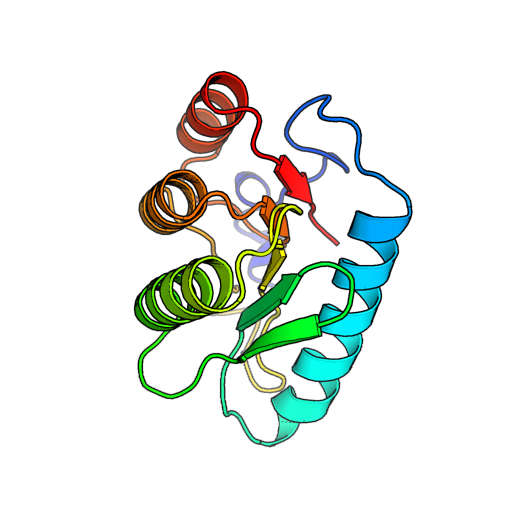 86.12 109 LYS A O 1
ATOM 865 N N . ASN A 1 110 ? -8.386 5.753 -3.892 1.00 86.31 110 ASN A N 1
ATOM 866 C CA . ASN A 1 110 ? -8.701 4.423 -3.371 1.00 86.31 110 ASN A CA 1
ATOM 867 C C . ASN A 1 110 ? -8.136 4.232 -1.961 1.00 86.31 110 ASN A C 1
ATOM 869 O O . ASN A 1 110 ? -8.862 3.795 -1.066 1.00 86.31 110 ASN A O 1
ATOM 873 N N . CYS A 1 111 ? -6.892 4.647 -1.719 1.00 84.88 111 CYS A N 1
ATOM 874 C CA . CYS A 1 111 ? -6.305 4.611 -0.384 1.00 84.88 111 CYS A CA 1
ATOM 875 C C . CYS A 1 111 ? -7.060 5.503 0.614 1.00 84.88 111 CYS A C 1
ATOM 877 O O . CYS A 1 111 ? -7.310 5.069 1.736 1.00 84.88 111 CYS A O 1
ATOM 879 N N . ILE A 1 112 ? -7.473 6.711 0.214 1.00 84.44 112 ILE A N 1
ATOM 880 C CA . ILE A 1 112 ? -8.275 7.614 1.057 1.00 84.44 112 ILE A CA 1
ATOM 881 C C . ILE A 1 112 ? -9.620 6.972 1.410 1.00 84.44 112 ILE A C 1
ATOM 883 O O . ILE A 1 112 ? -9.966 6.901 2.589 1.00 84.44 112 ILE A O 1
ATOM 887 N N . LYS A 1 113 ? -10.347 6.439 0.417 1.00 84.88 113 LYS A N 1
ATOM 888 C CA . LYS A 1 113 ? -11.617 5.716 0.632 1.00 84.88 113 LYS A CA 1
ATOM 889 C C . LYS A 1 113 ? -11.445 4.521 1.573 1.00 84.88 113 LYS A C 1
ATOM 891 O O . LYS A 1 113 ? -12.341 4.212 2.355 1.00 84.88 113 LYS A O 1
ATOM 896 N N . ALA A 1 114 ? -10.291 3.863 1.512 1.00 79.44 114 ALA A N 1
ATOM 897 C CA . ALA A 1 114 ? -9.944 2.737 2.366 1.00 79.44 114 ALA A CA 1
ATOM 898 C C . ALA A 1 114 ? -9.319 3.135 3.721 1.00 79.44 114 ALA A C 1
ATOM 900 O O . ALA A 1 114 ? -8.988 2.257 4.518 1.00 79.44 114 ALA A O 1
ATOM 901 N N . ASN A 1 115 ? -9.157 4.433 4.005 1.00 79.25 115 ASN A N 1
ATOM 902 C CA . ASN A 1 115 ? -8.463 4.958 5.187 1.00 79.25 115 ASN A CA 1
ATOM 903 C C . ASN A 1 115 ? -7.045 4.369 5.382 1.00 79.25 115 ASN A C 1
ATOM 905 O O . ASN A 1 115 ? -6.585 4.119 6.501 1.00 79.25 115 ASN A O 1
ATOM 909 N N . ILE A 1 116 ? -6.359 4.136 4.267 1.00 79.94 116 ILE A N 1
ATOM 910 C CA . ILE A 1 116 ? -4.969 3.684 4.170 1.00 79.94 116 ILE A CA 1
ATOM 911 C C . ILE A 1 116 ? -4.074 4.929 4.049 1.00 79.94 116 ILE A C 1
ATOM 913 O O . ILE A 1 116 ? -4.544 5.971 3.615 1.00 79.94 116 ILE A O 1
ATOM 917 N N . LYS A 1 117 ? -2.807 4.855 4.457 1.00 77.75 117 LYS A N 1
ATOM 918 C CA . LYS A 1 117 ? -1.716 5.829 4.240 1.00 77.75 117 LYS A CA 1
ATOM 919 C C . LYS A 1 117 ? -0.775 5.292 3.146 1.00 77.75 117 LYS A C 1
ATOM 921 O O . LYS A 1 117 ? -0.701 4.082 2.978 1.00 77.75 117 LYS A O 1
ATOM 926 N N . GLY A 1 118 ? -0.044 6.126 2.410 1.00 67.19 118 GLY A N 1
ATOM 927 C CA . GLY A 1 118 ? 0.819 5.680 1.300 1.00 67.19 118 GLY A CA 1
ATOM 928 C C . GLY A 1 118 ? 2.328 5.743 1.580 1.00 67.19 118 GLY A C 1
ATOM 929 O O . GLY A 1 118 ? 2.797 6.556 2.374 1.00 67.19 118 GLY A O 1
ATOM 930 N N . ASN A 1 119 ? 3.101 4.914 0.880 1.00 65.69 119 ASN A N 1
ATOM 931 C CA . ASN A 1 119 ? 4.552 5.018 0.697 1.00 65.69 119 ASN A CA 1
ATOM 932 C C . ASN A 1 119 ? 4.913 4.629 -0.740 1.00 65.69 119 ASN A C 1
ATOM 934 O O . ASN A 1 119 ? 4.439 3.600 -1.236 1.00 65.69 119 ASN A O 1
ATOM 938 N N . GLN A 1 120 ? 5.723 5.460 -1.393 1.00 60.53 120 GLN A N 1
ATOM 939 C CA . GLN A 1 120 ? 6.069 5.345 -2.787 1.00 60.53 120 GLN A CA 1
ATOM 940 C C . GLN A 1 120 ? 7.169 6.301 -3.282 1.00 60.53 120 GLN A C 1
ATOM 942 O O . GLN A 1 120 ? 7.283 7.422 -2.806 1.00 60.53 120 GLN A O 1
ATOM 947 N N . ASN A 1 121 ? 7.866 5.902 -4.350 1.00 55.31 121 ASN A N 1
ATOM 948 C CA . ASN A 1 121 ? 9.008 6.639 -4.892 1.00 55.31 121 ASN A CA 1
ATOM 949 C C . ASN A 1 121 ? 8.643 7.758 -5.899 1.00 55.31 121 ASN A C 1
ATOM 951 O O . ASN A 1 121 ? 9.365 8.753 -5.979 1.00 55.31 121 ASN A O 1
ATOM 955 N N . ILE A 1 122 ? 7.574 7.612 -6.708 1.00 54.34 122 ILE A N 1
ATOM 956 C CA . ILE A 1 122 ? 7.300 8.496 -7.872 1.00 54.34 122 ILE A CA 1
ATOM 957 C C . ILE A 1 122 ? 5.817 8.816 -8.069 1.00 54.34 122 ILE A C 1
ATOM 959 O O . ILE A 1 122 ? 4.996 7.937 -8.307 1.00 54.34 122 ILE A O 1
ATOM 963 N N . ILE A 1 123 ? 5.460 10.091 -8.097 1.00 62.09 123 ILE A N 1
ATOM 964 C CA . ILE A 1 123 ? 4.061 10.521 -8.009 1.00 62.09 123 ILE A CA 1
ATOM 965 C C . ILE A 1 123 ? 3.625 11.188 -9.307 1.00 62.09 123 ILE A C 1
ATOM 967 O O . ILE A 1 123 ? 4.244 12.152 -9.751 1.00 62.09 123 ILE A O 1
ATOM 971 N N . LEU A 1 124 ? 2.534 10.690 -9.893 1.00 59.78 124 LEU A N 1
ATOM 972 C CA . LEU A 1 124 ? 1.913 11.284 -11.082 1.00 59.78 124 LEU A CA 1
ATOM 973 C C . LEU A 1 124 ? 0.970 12.420 -10.673 1.00 59.78 124 LEU A C 1
ATOM 975 O O . LEU A 1 124 ? 0.350 12.342 -9.620 1.00 59.78 124 LEU A O 1
ATOM 979 N N . ASP A 1 125 ? 0.820 13.466 -11.490 1.00 66.62 125 ASP A N 1
ATOM 980 C CA . ASP A 1 125 ? -0.037 14.620 -11.156 1.00 66.62 125 ASP A CA 1
ATOM 981 C C . ASP A 1 125 ? 0.261 15.203 -9.753 1.00 66.62 125 ASP A C 1
ATOM 983 O O . ASP A 1 125 ? -0.639 15.393 -8.923 1.00 66.62 125 ASP A O 1
ATOM 987 N N . LYS A 1 126 ? 1.545 15.465 -9.472 1.00 68.25 126 LYS A N 1
ATOM 988 C CA . LYS A 1 126 ? 2.066 15.863 -8.153 1.00 68.25 126 LYS A CA 1
ATOM 989 C C . LYS A 1 126 ? 1.194 16.900 -7.433 1.00 68.25 126 LYS A C 1
ATOM 991 O O . LYS A 1 126 ? 0.825 16.674 -6.283 1.00 68.25 126 LYS A O 1
ATOM 996 N N . ASP A 1 127 ? 0.802 17.985 -8.099 1.00 75.38 127 ASP A N 1
ATOM 997 C CA . ASP A 1 127 ? -0.000 19.053 -7.482 1.00 75.38 127 ASP A CA 1
ATOM 998 C C . ASP A 1 127 ? -1.413 18.596 -7.101 1.00 75.38 127 ASP A C 1
ATOM 1000 O O . ASP A 1 127 ? -1.913 18.917 -6.017 1.00 75.38 127 ASP A O 1
ATOM 1004 N N . LYS A 1 128 ? -2.058 17.785 -7.952 1.00 78.19 128 LYS A N 1
ATOM 1005 C CA . LYS A 1 128 ? -3.381 17.218 -7.650 1.00 78.19 128 LYS A CA 1
ATOM 1006 C C . LYS A 1 128 ? -3.292 16.261 -6.465 1.00 78.19 128 LYS A C 1
ATOM 1008 O O . LYS A 1 128 ? -4.151 16.314 -5.584 1.00 78.19 128 LYS A O 1
ATOM 1013 N N . ILE A 1 129 ? -2.250 15.427 -6.406 1.00 76.62 129 ILE A N 1
ATOM 1014 C CA . ILE A 1 129 ? -2.023 14.510 -5.284 1.00 76.62 129 ILE A CA 1
ATOM 1015 C C . ILE A 1 129 ? -1.707 15.283 -4.000 1.00 76.62 129 ILE A C 1
ATOM 1017 O O . ILE A 1 129 ? -2.320 15.003 -2.972 1.00 76.62 129 ILE A O 1
ATOM 1021 N N . ILE A 1 130 ? -0.843 16.299 -4.025 1.00 75.38 130 ILE A N 1
ATOM 1022 C CA . ILE A 1 130 ? -0.576 17.144 -2.848 1.00 75.38 130 ILE A CA 1
ATOM 1023 C C . ILE A 1 130 ? -1.884 17.747 -2.320 1.00 75.38 130 ILE A C 1
ATOM 1025 O O . ILE A 1 130 ? -2.207 17.608 -1.140 1.00 75.38 130 ILE A O 1
ATOM 1029 N N . ASN A 1 131 ? -2.690 18.351 -3.193 1.00 79.88 131 ASN A N 1
ATOM 1030 C CA . ASN A 1 131 ? -3.957 18.962 -2.792 1.00 79.88 131 ASN A CA 1
ATOM 1031 C C . ASN A 1 131 ? -4.956 17.937 -2.239 1.00 79.88 131 ASN A C 1
ATOM 1033 O O . ASN A 1 131 ? -5.599 18.184 -1.214 1.00 79.88 131 ASN A O 1
ATOM 1037 N N . LEU A 1 132 ? -5.070 16.771 -2.877 1.00 80.19 132 LEU A N 1
ATOM 1038 C CA . LEU A 1 132 ? -5.963 15.702 -2.434 1.00 80.19 132 LEU A CA 1
ATOM 1039 C C . LEU A 1 132 ? -5.542 15.140 -1.071 1.00 80.19 132 LEU A C 1
ATOM 1041 O O . LEU A 1 132 ? -6.381 14.905 -0.200 1.00 80.19 132 LEU A O 1
ATOM 1045 N N . THR A 1 133 ? -4.244 14.948 -0.868 1.00 75.19 133 THR A N 1
ATOM 1046 C CA . THR A 1 133 ? -3.707 14.360 0.359 1.00 75.19 133 THR A CA 1
ATOM 1047 C C . THR A 1 133 ? -3.775 15.332 1.541 1.00 75.19 133 THR A C 1
ATOM 1049 O O . THR A 1 133 ? -4.134 14.898 2.640 1.00 75.19 133 THR A O 1
ATOM 1052 N N . LYS A 1 134 ? -3.564 16.643 1.315 1.00 76.94 134 LYS A N 1
ATOM 1053 C CA . LYS A 1 134 ? -3.797 17.704 2.316 1.00 76.94 134 LYS A CA 1
ATOM 1054 C C . LYS A 1 134 ? -5.240 17.713 2.813 1.00 76.94 134 LYS A C 1
ATOM 1056 O O . LYS A 1 134 ? -5.466 17.689 4.019 1.00 76.94 134 LYS A O 1
ATOM 1061 N N . LYS A 1 135 ? -6.212 17.678 1.894 1.00 79.56 135 LYS A N 1
ATOM 1062 C CA . LYS A 1 135 ? -7.649 17.684 2.228 1.00 79.56 135 LYS A CA 1
ATOM 1063 C C . LYS A 1 135 ? -8.091 16.476 3.063 1.00 79.56 135 LYS A C 1
ATOM 1065 O O . LYS A 1 135 ? -9.077 16.573 3.779 1.00 79.56 135 LYS A O 1
ATOM 1070 N N . ASN A 1 136 ? -7.378 15.351 2.978 1.00 72.25 136 ASN A N 1
ATOM 1071 C CA . ASN A 1 136 ? -7.808 14.072 3.557 1.00 72.25 136 ASN A CA 1
ATOM 1072 C C . ASN A 1 136 ? -6.906 13.555 4.692 1.00 72.25 136 ASN A C 1
ATOM 1074 O O . ASN A 1 136 ? -7.051 12.406 5.114 1.00 72.25 136 ASN A O 1
ATOM 1078 N N . ASN A 1 137 ? -5.967 14.372 5.190 1.00 68.19 137 ASN A N 1
ATOM 1079 C CA . ASN A 1 137 ? -4.994 13.974 6.218 1.00 68.19 137 ASN A CA 1
ATOM 1080 C C . ASN A 1 137 ? -4.298 12.632 5.881 1.00 68.19 137 ASN A C 1
ATOM 1082 O O . ASN A 1 137 ? -4.202 11.708 6.700 1.00 68.19 137 ASN A O 1
ATOM 1086 N N . PHE A 1 138 ? -3.880 12.516 4.620 1.00 68.69 138 PHE A N 1
ATOM 1087 C CA . PHE A 1 138 ? -3.178 11.371 4.049 1.00 68.69 138 PHE A CA 1
ATOM 1088 C C . PHE A 1 138 ? -1.712 11.747 3.837 1.00 68.69 138 PHE A C 1
ATOM 1090 O O . PHE A 1 138 ? -1.411 12.900 3.535 1.00 68.69 138 PHE A O 1
ATOM 1097 N N . PHE A 1 139 ? -0.789 10.799 3.972 1.00 66.62 139 PHE A N 1
ATOM 1098 C CA . PHE A 1 139 ? 0.614 11.027 3.630 1.00 66.62 139 PHE A CA 1
ATOM 1099 C C . PHE A 1 139 ? 1.079 10.024 2.584 1.00 66.62 139 PHE A C 1
ATOM 1101 O O . PHE A 1 139 ? 0.588 8.897 2.547 1.00 66.62 139 PHE A O 1
ATOM 1108 N N . ILE A 1 140 ? 2.054 10.445 1.782 1.00 65.81 140 ILE A N 1
ATOM 1109 C CA . ILE A 1 140 ? 2.917 9.553 1.012 1.00 65.81 140 ILE A CA 1
ATOM 1110 C C . ILE A 1 140 ? 4.339 9.799 1.520 1.00 65.81 140 ILE A C 1
ATOM 1112 O O . ILE A 1 140 ? 4.742 10.943 1.745 1.00 65.81 140 ILE A O 1
ATOM 1116 N N . ILE A 1 141 ? 5.058 8.726 1.805 1.00 62.25 141 ILE A N 1
ATOM 1117 C CA . ILE A 1 141 ? 6.501 8.767 2.068 1.00 62.25 141 ILE A CA 1
ATOM 1118 C C . ILE A 1 141 ? 7.187 8.373 0.770 1.00 62.25 141 ILE A C 1
ATOM 1120 O O . ILE A 1 141 ? 6.656 7.513 0.090 1.00 62.25 141 ILE A O 1
ATOM 1124 N N . SER A 1 142 ? 8.327 8.966 0.439 1.00 58.97 142 SER A N 1
ATOM 1125 C CA . SER A 1 142 ? 9.225 8.441 -0.595 1.00 58.97 142 SER A CA 1
ATOM 1126 C C . SER A 1 142 ? 10.516 7.983 0.064 1.00 58.97 142 SER A C 1
ATOM 1128 O O . SER A 1 142 ? 10.997 8.656 0.980 1.00 58.97 142 SER A O 1
ATOM 1130 N N . LEU A 1 143 ? 11.039 6.829 -0.359 1.00 54.25 143 LEU A N 1
ATOM 1131 C CA . LEU A 1 143 ? 12.293 6.250 0.137 1.00 54.25 143 LEU A CA 1
ATOM 1132 C C . LEU A 1 143 ? 13.408 6.373 -0.899 1.00 54.25 143 LEU A C 1
ATOM 1134 O O . LEU A 1 143 ? 13.113 6.244 -2.106 1.00 54.25 143 LEU A O 1
#

Foldseek 3Di:
DLCVVCVVQFDPDQKLDPQDQDPQNVVQQVLQVVVQVVCLVVVAFFKWKAFSNRTQFDHGPVDDLVRLVSSLVSCVVVVPPTAIEMEGHDRPPPPCNVDADEDEPVSLVSSLVSSHAYEGGGYDPSVSSSVSCVVRVHMYGYD

Radius of gyration: 14.23 Å; chains: 1; bounding box: 31×33×34 Å

Sequence (143 aa):
NSMKFTPELIFKEKNINKVKITTNDKNSVTKGVKIIKSLSKYDIGQSIVINNGYVLAIEGPEGTDETIKRSLYLSKKYKLKNKSILVKFPKAKQDLRVDLPTIGIDTVKNCIKANIKGNQNIILDKDKIINLTKKNNFFIISL

pLDDT: mean 77.35, std 14.81, range [41.09, 96.38]

Secondary structure (DSSP, 8-state):
-GGGT-GGGB--SSBSS-----HHHHHHHHHHHHHHHHHGGGT--SEEEEETTEEEEE--TTHHHHHHHHHHHHHHHTT--SPEEEEE---TT--TTT---EE-HHHHHHHHHTTEEEE-SEESSHHHHHHHHHHTT--EE--